Protein AF-A0A2N2M708-F1 (afdb_monomer_lite)

Sequence (112 aa):
MTNDISLENQRTLGLALSGGGARGFAHIGFLKVLAEENIHVSCLAGCSMGGLVSSLFAIGYSAKEIEQIAIKHTTVREMINLVDRTPRRRGLIVGQRLRNLLAQLIGKDTTF

Foldseek 3Di:
DDDDPPPPVPDAAEDEQEDDQLVSLVVLVVQVVCVVVVNDHPYYHYDHSRNVQRLLVVVPDRSVNVVVVCVVQVDVVNSVVQQVCDDDPPDRGPNVVVVVVCCVRVHVPDDD

Secondary structure (DSSP, 8-state):
-----------PPEEEE---GGGGGHHHHHHHHHHHTTPPP-EEEE-THHHHHHHHHHTT--HHHHHHHHHHT--HHHHHHHS----BTTBS---HHHHHHHHHHH-TT---

Structure (mmCIF, N/CA/C/O backbone):
data_AF-A0A2N2M708-F1
#
_entry.id   AF-A0A2N2M708-F1
#
loop_
_atom_site.group_PDB
_atom_site.id
_atom_site.type_symbol
_atom_site.label_atom_id
_atom_site.label_alt_id
_atom_site.label_comp_id
_atom_site.label_asym_id
_atom_site.label_entity_id
_atom_site.label_seq_id
_atom_site.pdbx_PDB_ins_code
_atom_site.Cartn_x
_atom_site.Cartn_y
_atom_site.Cartn_z
_atom_site.occupancy
_atom_site.B_iso_or_equiv
_atom_site.auth_seq_id
_atom_site.auth_comp_id
_atom_site.auth_asym_id
_atom_site.auth_atom_id
_atom_site.pdbx_PDB_model_num
ATOM 1 N N . MET A 1 1 ? -37.570 -7.314 30.084 1.00 51.62 1 MET A N 1
ATOM 2 C CA . MET A 1 1 ? -36.111 -7.324 29.860 1.00 51.62 1 MET A CA 1
ATOM 3 C C . MET A 1 1 ? -35.823 -8.201 28.656 1.00 51.62 1 MET A C 1
ATOM 5 O O . MET A 1 1 ? -35.746 -9.407 28.818 1.00 51.62 1 MET A O 1
ATOM 9 N N . THR A 1 2 ? -35.705 -7.616 27.469 1.00 40.31 2 THR A N 1
ATOM 10 C CA . THR A 1 2 ? -35.026 -8.235 26.321 1.00 40.31 2 THR A CA 1
ATOM 11 C C . THR A 1 2 ? -34.496 -7.090 25.476 1.00 40.31 2 THR A C 1
ATOM 13 O O . THR A 1 2 ? -35.266 -6.225 25.073 1.00 40.31 2 THR A O 1
ATOM 16 N N . ASN A 1 3 ? -33.172 -7.067 25.357 1.00 46.25 3 ASN A N 1
ATOM 17 C CA . ASN A 1 3 ? -32.331 -5.986 24.862 1.00 46.25 3 ASN A CA 1
ATOM 18 C C . ASN A 1 3 ? -32.836 -5.337 23.571 1.00 46.25 3 ASN A C 1
ATOM 20 O O . ASN A 1 3 ? -32.985 -6.011 22.551 1.00 46.25 3 ASN A O 1
ATOM 24 N N . ASP A 1 4 ? -32.958 -4.010 23.615 1.00 50.03 4 ASP A N 1
ATOM 25 C CA . ASP A 1 4 ? -32.751 -3.154 22.455 1.00 50.03 4 ASP A CA 1
ATOM 26 C C . ASP A 1 4 ? -31.359 -3.459 21.897 1.00 50.03 4 ASP A C 1
ATOM 28 O O . ASP A 1 4 ? -30.336 -3.096 22.479 1.00 50.03 4 ASP A O 1
ATOM 32 N N . ILE A 1 5 ? -31.307 -4.175 20.775 1.00 58.59 5 ILE A N 1
ATOM 33 C CA . ILE A 1 5 ? -30.099 -4.234 19.960 1.00 58.59 5 ILE A CA 1
ATOM 34 C C . ILE A 1 5 ? -30.009 -2.858 19.310 1.00 58.59 5 ILE A C 1
ATOM 36 O O . ILE A 1 5 ? -30.565 -2.618 18.238 1.00 58.59 5 ILE A O 1
ATOM 40 N N . SER A 1 6 ? -29.350 -1.925 19.994 1.00 50.72 6 SER A N 1
ATOM 41 C CA . SER A 1 6 ? -28.873 -0.705 19.366 1.00 50.72 6 SER A CA 1
ATOM 42 C C . SER A 1 6 ? -27.961 -1.137 18.224 1.00 50.72 6 SER A C 1
ATOM 44 O O . SER A 1 6 ? -26.835 -1.583 18.449 1.00 50.72 6 SER A O 1
ATOM 46 N N . LEU A 1 7 ? -28.464 -1.041 16.994 1.00 58.62 7 LEU A N 1
ATOM 47 C CA . LEU A 1 7 ? -27.635 -0.987 15.801 1.00 58.62 7 LEU A CA 1
ATOM 48 C C . LEU A 1 7 ? -26.807 0.294 15.924 1.00 58.62 7 LEU A C 1
ATOM 50 O O . LEU A 1 7 ? -27.168 1.339 15.384 1.00 58.62 7 LEU A O 1
ATOM 54 N N . GLU A 1 8 ? -25.731 0.240 16.711 1.00 56.41 8 GLU A N 1
ATOM 55 C CA . GLU A 1 8 ? -24.673 1.229 16.623 1.00 56.41 8 GLU A CA 1
ATOM 56 C C . GLU A 1 8 ? -24.282 1.269 15.155 1.00 56.41 8 GLU A C 1
ATOM 58 O O . GLU A 1 8 ? -23.844 0.273 14.577 1.00 56.41 8 GLU A O 1
ATOM 63 N N . ASN A 1 9 ? -24.535 2.415 14.536 1.00 58.91 9 ASN A N 1
ATOM 64 C CA . ASN A 1 9 ? -24.120 2.724 13.186 1.00 58.91 9 ASN A CA 1
ATOM 65 C C . ASN A 1 9 ? -22.585 2.696 13.162 1.00 58.91 9 ASN A C 1
ATOM 67 O O . ASN A 1 9 ? -21.931 3.720 13.372 1.00 58.91 9 ASN A O 1
ATOM 71 N N . GLN A 1 10 ? -22.021 1.494 13.016 1.00 66.38 10 GLN A N 1
ATOM 72 C CA . GLN A 1 10 ? -20.596 1.230 12.883 1.00 66.38 10 GLN A CA 1
ATOM 73 C C . GLN A 1 10 ? -20.127 2.028 11.671 1.00 66.38 10 GLN A C 1
ATOM 75 O O . GLN A 1 10 ? -20.408 1.672 10.527 1.00 66.38 10 GLN A O 1
ATOM 80 N N . ARG A 1 11 ? -19.488 3.173 11.926 1.00 77.12 11 ARG A N 1
ATOM 81 C CA . ARG A 1 11 ? -19.025 4.067 10.867 1.00 77.12 11 ARG A CA 1
ATOM 82 C C . ARG A 1 11 ? -18.016 3.312 10.012 1.00 77.12 11 ARG A C 1
ATOM 84 O O . ARG A 1 11 ? -16.909 3.032 10.457 1.00 77.12 11 ARG A O 1
ATOM 91 N N . THR A 1 12 ? -18.396 3.005 8.779 1.00 86.94 12 THR A N 1
ATOM 92 C CA . THR A 1 12 ? -17.514 2.350 7.814 1.00 86.94 12 THR A CA 1
ATOM 93 C C . THR A 1 12 ? -16.577 3.376 7.188 1.00 86.94 12 THR A C 1
ATOM 95 O O . THR A 1 12 ? -17.040 4.368 6.618 1.00 86.94 12 THR A O 1
ATOM 98 N N . LEU A 1 13 ? -15.267 3.132 7.253 1.00 91.75 13 LEU A N 1
ATOM 99 C CA . LEU A 1 13 ? -14.257 3.966 6.601 1.00 91.75 13 LEU A CA 1
ATOM 100 C C . LEU A 1 13 ? -13.879 3.371 5.240 1.00 91.75 13 LEU A C 1
ATOM 102 O O . LEU A 1 13 ? -13.383 2.248 5.161 1.00 91.75 13 LEU A O 1
ATOM 106 N N . GLY A 1 14 ? -14.083 4.142 4.173 1.00 94.62 14 GLY A N 1
ATOM 107 C CA . GLY A 1 14 ? -13.565 3.837 2.840 1.00 94.62 14 GLY A CA 1
ATOM 108 C C . GLY A 1 14 ? -12.344 4.693 2.504 1.00 94.62 14 GLY A C 1
ATOM 109 O O . GLY A 1 14 ? -12.321 5.880 2.827 1.00 94.62 14 GLY A O 1
ATOM 110 N N . LEU A 1 15 ? -11.350 4.114 1.826 1.00 96.06 15 LEU A N 1
ATOM 111 C CA . LEU A 1 15 ? -10.162 4.823 1.341 1.00 96.06 15 LEU A CA 1
ATOM 112 C C . LEU A 1 15 ? -10.047 4.762 -0.183 1.00 96.06 15 LEU A C 1
ATOM 114 O O . LEU A 1 15 ? -10.153 3.695 -0.783 1.00 96.06 15 LEU A O 1
ATOM 118 N N . ALA A 1 16 ? -9.745 5.904 -0.801 1.00 96.94 16 ALA A N 1
ATOM 119 C CA . ALA A 1 16 ? -9.427 6.012 -2.221 1.00 96.94 16 ALA A CA 1
ATOM 120 C C . ALA A 1 16 ? -7.968 6.463 -2.404 1.00 96.94 16 ALA A C 1
ATOM 122 O O . ALA A 1 16 ? -7.617 7.605 -2.109 1.00 96.94 16 ALA A O 1
ATOM 123 N N . LEU A 1 17 ? -7.112 5.565 -2.894 1.00 96.19 17 LEU A N 1
ATOM 124 C CA . LEU A 1 17 ? -5.676 5.782 -3.061 1.0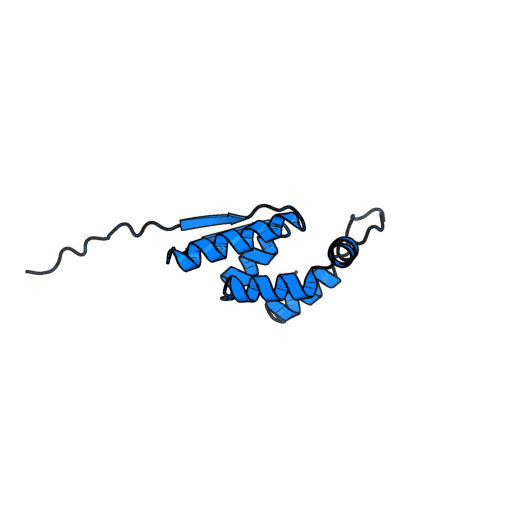0 96.19 17 LEU A CA 1
ATOM 125 C C . LEU A 1 17 ? -5.350 6.172 -4.509 1.00 96.19 17 LEU A C 1
ATOM 127 O O . LEU A 1 17 ? -5.448 5.373 -5.446 1.00 96.19 17 LEU A O 1
ATOM 131 N N . SER A 1 18 ? -4.934 7.419 -4.714 1.00 94.38 18 SER A N 1
ATOM 132 C CA . SER A 1 18 ? -4.597 7.931 -6.045 1.00 94.38 18 SER A CA 1
ATOM 133 C C . SER A 1 18 ? -3.368 7.247 -6.663 1.00 94.38 18 SER A C 1
ATOM 135 O O . SER A 1 18 ? -2.524 6.669 -5.974 1.00 94.38 18 SER A O 1
ATOM 137 N N . GLY A 1 19 ? -3.202 7.415 -7.978 1.00 88.06 19 GLY A N 1
ATOM 138 C CA . GLY A 1 19 ? -1.917 7.184 -8.642 1.00 88.06 19 GLY A CA 1
ATOM 139 C C . GLY A 1 19 ? -0.848 8.205 -8.232 1.00 88.06 19 GLY A C 1
ATOM 140 O O . GLY A 1 19 ? -1.101 9.114 -7.442 1.00 88.06 19 GLY A O 1
ATOM 141 N N . GLY A 1 20 ? 0.360 8.066 -8.787 1.00 84.62 20 GLY A N 1
ATOM 142 C CA . GLY A 1 20 ? 1.466 8.995 -8.503 1.00 84.62 20 GLY A CA 1
ATOM 143 C C . GLY A 1 20 ? 2.881 8.430 -8.660 1.00 84.62 20 GLY A C 1
ATOM 144 O O . GLY A 1 20 ? 3.841 9.076 -8.239 1.00 84.62 20 GLY A O 1
ATOM 145 N N . GLY A 1 21 ? 3.040 7.229 -9.231 1.00 83.62 21 GLY A N 1
ATOM 146 C CA . GLY A 1 21 ? 4.347 6.577 -9.351 1.00 83.62 21 GLY A CA 1
ATOM 147 C C . GLY A 1 21 ? 5.015 6.425 -7.982 1.00 83.62 21 GLY A C 1
ATOM 148 O O . GLY A 1 21 ? 4.357 6.026 -7.027 1.00 83.62 21 GLY A O 1
ATOM 149 N N . ALA A 1 22 ? 6.295 6.795 -7.875 1.00 82.31 22 ALA A N 1
ATOM 150 C CA . ALA A 1 22 ? 7.046 6.723 -6.619 1.00 82.31 22 ALA A CA 1
ATOM 151 C C . ALA A 1 22 ? 6.433 7.573 -5.487 1.00 82.31 22 ALA A C 1
ATOM 153 O O . ALA A 1 22 ? 6.539 7.210 -4.321 1.00 82.31 22 ALA A O 1
ATOM 154 N N . ARG A 1 23 ? 5.727 8.672 -5.802 1.00 85.06 23 ARG A N 1
ATOM 155 C CA . ARG A 1 23 ? 5.032 9.476 -4.776 1.00 85.06 23 ARG A CA 1
ATOM 156 C C . ARG A 1 23 ? 3.875 8.714 -4.127 1.00 85.06 23 ARG A C 1
ATOM 158 O O . ARG A 1 23 ? 3.513 9.014 -2.997 1.00 85.06 23 ARG A O 1
ATOM 165 N N . GLY A 1 24 ? 3.331 7.707 -4.813 1.00 88.50 24 GLY A N 1
ATOM 166 C CA . GLY A 1 24 ? 2.276 6.848 -4.278 1.00 88.50 24 GLY A CA 1
ATOM 167 C C . GLY A 1 24 ? 2.722 5.983 -3.095 1.00 88.50 24 GLY A C 1
ATOM 168 O O . GLY A 1 24 ? 1.864 5.475 -2.383 1.00 88.50 24 GLY A O 1
ATOM 169 N N . PHE A 1 25 ? 4.028 5.861 -2.817 1.00 89.56 25 PHE A N 1
ATOM 170 C CA . PHE A 1 25 ? 4.505 5.211 -1.591 1.00 89.56 25 PHE A CA 1
ATOM 171 C C . PHE A 1 25 ? 4.093 5.958 -0.313 1.00 89.56 25 PHE A C 1
ATOM 173 O O . PHE A 1 25 ? 4.042 5.345 0.749 1.00 89.56 25 PHE A O 1
ATOM 180 N N . ALA A 1 26 ? 3.707 7.239 -0.404 1.00 93.75 26 ALA A N 1
ATOM 181 C CA . ALA A 1 26 ? 3.133 7.978 0.723 1.00 93.75 26 ALA A CA 1
ATOM 182 C C . ALA A 1 26 ? 1.876 7.300 1.304 1.00 93.75 26 ALA A C 1
ATOM 184 O O . ALA A 1 26 ? 1.641 7.379 2.510 1.00 93.75 26 ALA A O 1
ATOM 185 N N . HIS A 1 27 ? 1.116 6.569 0.477 1.00 96.06 27 HIS A N 1
ATOM 186 C CA . HIS A 1 27 ? -0.047 5.798 0.930 1.00 96.06 27 HIS A CA 1
ATOM 187 C C . HIS A 1 27 ? 0.321 4.737 1.975 1.00 96.06 27 HIS A C 1
ATOM 189 O O . HIS A 1 27 ? -0.471 4.469 2.869 1.00 96.06 27 HIS A O 1
ATOM 195 N N . ILE A 1 28 ? 1.533 4.172 1.914 1.00 96.19 28 ILE A N 1
ATOM 196 C CA . ILE A 1 28 ? 2.021 3.195 2.900 1.00 96.19 28 ILE A CA 1
ATOM 197 C C . ILE A 1 28 ? 2.173 3.861 4.271 1.00 96.19 28 ILE A C 1
ATOM 199 O O . ILE A 1 28 ? 1.744 3.305 5.278 1.00 96.19 28 ILE A O 1
ATOM 203 N N . GLY A 1 29 ? 2.729 5.076 4.309 1.00 96.31 29 GLY A N 1
ATOM 204 C CA . GLY A 1 29 ? 2.846 5.860 5.540 1.00 96.31 29 GLY A CA 1
ATOM 205 C C . GLY A 1 29 ? 1.483 6.165 6.159 1.00 96.31 29 GLY A C 1
ATOM 206 O O . GLY A 1 29 ? 1.303 5.994 7.359 1.00 96.31 29 GLY A O 1
ATOM 207 N N . PHE A 1 30 ? 0.499 6.527 5.335 1.00 96.75 30 PHE A N 1
ATOM 208 C CA . PHE A 1 30 ? -0.869 6.742 5.805 1.00 96.75 30 PHE A CA 1
ATOM 209 C C . PHE A 1 30 ? -1.488 5.469 6.406 1.00 96.75 30 PHE A C 1
ATOM 211 O O . PHE A 1 30 ? -2.052 5.520 7.495 1.00 96.75 30 PHE A O 1
ATOM 218 N N . LEU A 1 31 ? -1.320 4.311 5.756 1.00 96.88 31 LEU A N 1
ATOM 219 C CA . LEU A 1 31 ? -1.788 3.027 6.295 1.00 96.88 31 LEU A CA 1
ATOM 220 C C . LEU A 1 31 ? -1.105 2.654 7.621 1.00 96.88 31 LEU A C 1
ATOM 222 O O . LEU A 1 31 ? -1.751 2.060 8.481 1.00 96.88 31 LEU A O 1
ATOM 226 N N . LYS A 1 32 ? 0.174 3.011 7.811 1.00 97.00 32 LYS A N 1
ATOM 227 C CA . LYS A 1 32 ? 0.881 2.813 9.090 1.00 97.00 32 LYS A CA 1
ATOM 228 C C . LYS A 1 32 ? 0.231 3.625 10.210 1.00 97.00 32 LYS A C 1
ATOM 230 O O . LYS A 1 32 ? -0.067 3.052 11.249 1.00 97.00 32 LYS A O 1
ATOM 235 N N . VAL A 1 33 ? -0.070 4.900 9.961 1.00 97.31 33 VAL A N 1
ATOM 236 C CA . VAL A 1 33 ? -0.757 5.761 10.939 1.00 97.31 33 VAL A CA 1
ATOM 237 C C . VAL A 1 33 ? -2.138 5.206 11.289 1.00 97.31 33 VAL A C 1
ATOM 239 O O . VAL A 1 33 ? -2.485 5.118 12.459 1.00 97.31 33 VAL A O 1
ATOM 242 N N . LEU A 1 34 ? -2.921 4.763 10.300 1.00 95.31 34 LEU A N 1
ATOM 243 C CA . LEU A 1 34 ? -4.222 4.145 10.584 1.00 95.31 34 LEU A CA 1
ATOM 244 C C . LEU A 1 34 ? -4.095 2.888 11.455 1.00 95.31 34 LEU A C 1
ATOM 246 O O . LEU A 1 34 ? -4.914 2.684 12.346 1.00 95.31 34 LEU A O 1
ATOM 250 N N . ALA A 1 35 ? -3.070 2.064 11.216 1.00 93.62 35 ALA A N 1
ATOM 251 C CA . ALA A 1 35 ? -2.807 0.882 12.029 1.00 93.62 35 ALA A CA 1
ATOM 252 C C . ALA A 1 35 ? -2.384 1.243 13.465 1.00 93.62 35 ALA A C 1
ATOM 254 O O . ALA A 1 35 ? -2.850 0.605 14.405 1.00 93.62 35 ALA A O 1
ATOM 255 N N . GLU A 1 36 ? -1.545 2.269 13.639 1.00 96.44 36 GLU A N 1
ATOM 256 C CA . GLU A 1 36 ? -1.122 2.785 14.951 1.00 96.44 36 GLU A CA 1
ATOM 257 C C . GLU A 1 36 ? -2.311 3.319 15.766 1.00 96.44 36 GLU A C 1
ATOM 259 O O . GLU A 1 36 ? -2.423 3.042 16.960 1.00 96.44 36 GLU A O 1
ATOM 264 N N . GLU A 1 37 ? -3.252 3.993 15.103 1.00 96.56 37 GLU A N 1
ATOM 265 C CA . GLU A 1 37 ? -4.468 4.542 15.716 1.00 96.56 37 GLU A CA 1
ATOM 266 C C . GLU A 1 37 ? -5.614 3.516 15.844 1.00 96.56 37 GLU A C 1
ATOM 268 O O . GLU A 1 37 ? -6.720 3.862 16.258 1.00 96.56 37 GLU A O 1
ATOM 273 N N . ASN A 1 38 ? -5.382 2.241 15.502 1.00 93.06 38 ASN A N 1
ATOM 274 C CA . ASN A 1 38 ? -6.394 1.173 15.494 1.00 93.06 38 ASN A CA 1
ATOM 275 C C . ASN A 1 38 ? -7.641 1.504 14.643 1.00 93.06 38 ASN A C 1
ATOM 277 O O . ASN A 1 38 ? -8.758 1.073 14.944 1.00 93.06 38 ASN A O 1
ATOM 281 N N . ILE A 1 39 ? -7.461 2.259 13.556 1.00 92.69 39 ILE A N 1
ATOM 282 C CA . ILE A 1 39 ? -8.535 2.640 12.636 1.00 92.69 39 ILE A CA 1
ATOM 283 C C . ILE A 1 39 ? -8.689 1.564 11.558 1.00 92.69 39 ILE A C 1
ATOM 285 O O . ILE A 1 39 ? -7.806 1.346 10.726 1.00 92.69 39 ILE A O 1
ATOM 289 N N . HIS A 1 40 ? -9.851 0.912 11.541 1.00 90.81 40 HIS A N 1
ATOM 290 C CA . HIS A 1 40 ? -10.170 -0.124 10.564 1.00 90.81 40 HIS A CA 1
ATOM 291 C C . HIS A 1 40 ? -10.714 0.459 9.251 1.00 90.81 40 HIS A C 1
ATOM 293 O O . HIS A 1 40 ? -11.611 1.302 9.251 1.00 90.81 40 HIS A O 1
ATOM 299 N N . VAL A 1 41 ? -10.200 -0.032 8.120 1.00 92.88 41 VAL A N 1
ATOM 300 C CA . VAL A 1 41 ? -10.643 0.345 6.771 1.00 92.88 41 VAL A CA 1
ATOM 301 C C . VAL A 1 41 ? -11.544 -0.750 6.214 1.00 92.88 41 VAL A C 1
ATOM 303 O O . VAL A 1 41 ? -11.102 -1.877 6.015 1.00 92.88 41 VAL A O 1
ATOM 306 N N . SER A 1 42 ? -12.793 -0.404 5.919 1.00 93.06 42 SER A N 1
ATOM 307 C CA . SER A 1 42 ? -13.811 -1.343 5.433 1.00 93.06 42 SER A CA 1
ATOM 308 C C . SER A 1 42 ? -13.841 -1.470 3.908 1.00 93.06 42 SER A C 1
ATOM 310 O O . SER A 1 42 ? -14.357 -2.452 3.384 1.00 93.06 42 SER A O 1
ATOM 312 N N . CYS A 1 43 ? -13.344 -0.468 3.177 1.00 93.94 43 CYS A N 1
ATOM 313 C CA . CYS A 1 43 ? -13.375 -0.449 1.714 1.00 93.94 43 CYS A CA 1
ATOM 314 C C . CYS A 1 43 ? -12.159 0.282 1.138 1.00 93.94 43 CYS A C 1
ATOM 316 O O . CYS A 1 43 ? -11.700 1.281 1.693 1.00 93.94 43 CYS A O 1
ATOM 318 N N . LEU A 1 44 ? -11.653 -0.209 0.007 1.00 96.00 44 LEU A N 1
ATOM 319 C CA . LEU A 1 44 ? -10.466 0.304 -0.666 1.00 96.00 44 LEU A CA 1
ATOM 320 C C . LEU A 1 44 ? -10.743 0.480 -2.162 1.00 96.00 44 LEU A C 1
ATOM 322 O O . LEU A 1 44 ? -11.268 -0.416 -2.819 1.00 96.00 44 LEU A O 1
ATOM 326 N N . ALA A 1 45 ? -10.319 1.611 -2.710 1.00 96.19 45 ALA A N 1
ATOM 327 C CA . ALA A 1 45 ? -10.206 1.850 -4.142 1.00 96.19 45 ALA A CA 1
ATOM 328 C C . ALA A 1 45 ? -8.804 2.388 -4.444 1.00 96.19 45 ALA A C 1
ATOM 330 O O . ALA A 1 45 ? -8.252 3.149 -3.650 1.00 96.19 45 ALA A O 1
ATOM 331 N N . GLY A 1 46 ? -8.219 2.031 -5.588 1.00 94.00 46 GLY A N 1
ATOM 332 C CA . GLY A 1 46 ? -6.853 2.442 -5.907 1.00 94.00 46 GLY A CA 1
ATOM 333 C C . GLY A 1 46 ? -6.555 2.534 -7.401 1.00 94.00 46 GLY A C 1
ATOM 334 O O . GLY A 1 46 ? -7.076 1.758 -8.198 1.00 94.00 46 GLY A O 1
ATOM 335 N N . CYS A 1 47 ? -5.685 3.474 -7.789 1.00 92.25 47 CYS A N 1
ATOM 336 C CA . CYS A 1 47 ? -5.206 3.638 -9.168 1.00 92.25 47 CYS A CA 1
ATOM 337 C C . CYS A 1 47 ? -3.670 3.591 -9.242 1.00 92.25 47 CYS A C 1
ATOM 339 O O . CYS A 1 47 ? -2.986 4.217 -8.432 1.00 92.25 47 CYS A O 1
ATOM 341 N N . SER A 1 48 ? -3.102 2.884 -10.230 1.00 88.44 48 SER A N 1
ATOM 342 C CA . SER A 1 48 ? -1.646 2.752 -10.429 1.00 88.44 48 SER A CA 1
ATOM 343 C C . SER A 1 48 ? -0.934 2.307 -9.135 1.00 88.44 48 SER A C 1
ATOM 345 O O . SER A 1 48 ? -1.259 1.245 -8.610 1.00 88.44 48 SER A O 1
ATOM 347 N N . MET A 1 49 ? -0.005 3.102 -8.589 1.00 89.50 49 MET A N 1
ATOM 348 C CA . MET A 1 49 ? 0.657 2.801 -7.313 1.00 89.50 49 MET A CA 1
ATOM 349 C C . MET A 1 49 ? -0.337 2.663 -6.150 1.00 89.50 49 MET A C 1
ATOM 351 O O . MET A 1 49 ? -0.200 1.751 -5.343 1.00 89.50 49 MET A O 1
ATOM 355 N N . GLY A 1 50 ? -1.368 3.513 -6.088 1.00 92.62 50 GLY A N 1
ATOM 356 C CA . GLY A 1 50 ? -2.435 3.376 -5.096 1.00 92.62 50 GLY A CA 1
ATOM 357 C C . GLY A 1 50 ? -3.210 2.070 -5.253 1.00 92.62 50 GLY A C 1
ATOM 358 O O . GLY A 1 50 ? -3.575 1.463 -4.255 1.00 92.62 50 GLY A O 1
ATOM 359 N N . GLY A 1 51 ? -3.373 1.590 -6.490 1.00 92.12 51 GLY A N 1
ATOM 360 C CA . GLY A 1 51 ? -3.936 0.271 -6.791 1.00 92.12 51 GLY A CA 1
ATOM 361 C C . GLY A 1 51 ? -3.099 -0.844 -6.174 1.00 92.12 51 GLY A C 1
ATOM 362 O O . GLY A 1 51 ? -3.612 -1.611 -5.369 1.00 92.12 51 GLY A O 1
ATOM 363 N N . LEU A 1 52 ? -1.794 -0.859 -6.460 1.00 89.19 52 LEU A N 1
ATOM 364 C CA . LEU A 1 52 ? -0.864 -1.845 -5.903 1.00 89.19 52 LEU A CA 1
ATOM 365 C C . LEU A 1 52 ? -0.883 -1.857 -4.367 1.00 89.19 52 LEU A C 1
ATOM 367 O O . LEU A 1 52 ? -1.048 -2.917 -3.771 1.00 89.19 52 LEU A O 1
ATOM 371 N N . VAL A 1 53 ? -0.780 -0.686 -3.729 1.00 93.88 53 VAL A N 1
ATOM 372 C CA . VAL A 1 53 ? -0.826 -0.572 -2.261 1.00 93.88 53 VAL A CA 1
ATOM 373 C C . VAL A 1 53 ? -2.174 -1.054 -1.713 1.00 93.88 53 VAL A C 1
ATOM 375 O O . VAL A 1 53 ? -2.193 -1.858 -0.784 1.00 93.88 53 VAL A O 1
ATOM 378 N N . SER A 1 54 ? -3.293 -0.622 -2.310 1.00 94.62 54 SER A N 1
ATOM 379 C CA . SER A 1 54 ? -4.635 -1.029 -1.872 1.00 94.62 54 SER A CA 1
ATOM 380 C C . SER A 1 54 ? -4.873 -2.531 -2.013 1.00 94.62 54 SER A C 1
ATOM 382 O O . SER A 1 54 ? -5.439 -3.131 -1.108 1.00 94.62 54 SER A O 1
ATOM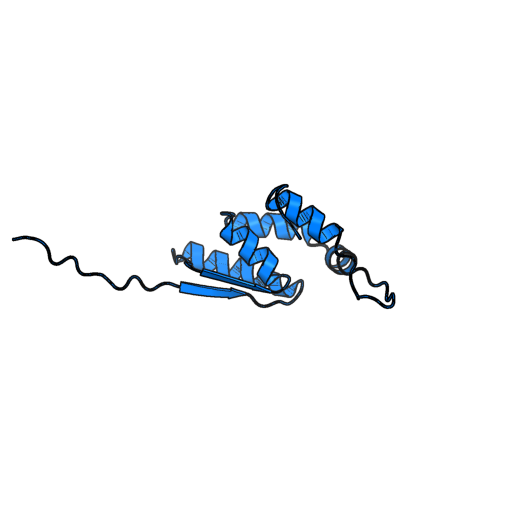 384 N N . SER A 1 55 ? -4.412 -3.156 -3.101 1.00 92.38 55 SER A N 1
ATOM 385 C CA . SER A 1 55 ? -4.589 -4.591 -3.332 1.00 92.38 55 SER A CA 1
ATOM 386 C C . SER A 1 55 ? -3.792 -5.421 -2.334 1.00 92.38 55 SER A C 1
ATOM 388 O O . SER A 1 55 ? -4.339 -6.367 -1.781 1.00 92.38 55 SER A O 1
ATOM 390 N N . LEU A 1 56 ? -2.534 -5.054 -2.061 1.00 92.62 56 LEU A N 1
ATOM 391 C CA . LEU A 1 56 ? -1.721 -5.756 -1.062 1.00 92.62 56 LEU A CA 1
ATOM 392 C C . LEU A 1 56 ? -2.323 -5.628 0.340 1.00 92.62 56 LEU A C 1
ATOM 394 O O . LEU A 1 56 ? -2.420 -6.615 1.063 1.00 92.62 56 LEU A O 1
ATOM 398 N N . PHE A 1 57 ? -2.787 -4.434 0.704 1.00 94.81 57 PHE A N 1
ATOM 399 C CA . PHE A 1 57 ? -3.441 -4.224 1.994 1.00 94.81 57 PHE A CA 1
ATOM 400 C C . PHE A 1 57 ? -4.758 -5.012 2.103 1.00 94.81 57 PHE A C 1
ATOM 402 O O . PHE A 1 57 ? -5.010 -5.659 3.115 1.00 94.81 57 PHE A O 1
ATOM 409 N N . ALA A 1 58 ? -5.564 -5.038 1.035 1.00 93.25 58 ALA A N 1
ATOM 410 C CA . ALA A 1 58 ? -6.837 -5.762 0.992 1.00 93.25 58 ALA A CA 1
ATOM 411 C C . ALA A 1 58 ? -6.687 -7.284 1.154 1.00 93.25 58 ALA A C 1
ATOM 413 O O . ALA A 1 58 ? -7.557 -7.916 1.746 1.00 93.25 58 ALA A O 1
ATOM 414 N N . ILE A 1 59 ? -5.597 -7.877 0.651 1.00 92.25 59 ILE A N 1
ATOM 415 C CA . ILE A 1 59 ? -5.332 -9.323 0.785 1.00 92.25 59 ILE A CA 1
ATOM 416 C C . ILE A 1 59 ? -4.642 -9.692 2.110 1.00 92.25 59 ILE A C 1
ATOM 418 O O . ILE A 1 59 ? -4.257 -10.844 2.295 1.00 92.25 59 ILE A O 1
ATOM 422 N N . GLY A 1 60 ? -4.500 -8.737 3.035 1.00 92.12 60 GLY A N 1
ATOM 423 C CA . GLY A 1 60 ? -4.065 -8.990 4.409 1.00 92.12 60 GLY A CA 1
ATOM 424 C C . GLY A 1 60 ? -2.606 -8.662 4.720 1.00 92.12 60 GLY A C 1
ATOM 425 O O . GLY A 1 60 ? -2.176 -8.922 5.842 1.00 92.12 60 GLY A O 1
ATOM 426 N N . TYR A 1 61 ? -1.843 -8.071 3.791 1.00 94.56 61 TYR A N 1
ATOM 427 C CA . TYR A 1 61 ? -0.510 -7.569 4.135 1.00 94.56 61 TYR A CA 1
ATOM 428 C C . TYR A 1 61 ? -0.618 -6.362 5.068 1.00 94.56 61 TYR A C 1
ATOM 430 O O . TYR A 1 61 ? -1.337 -5.396 4.796 1.00 94.56 61 TYR A O 1
ATOM 438 N N . SER A 1 62 ? 0.169 -6.372 6.139 1.00 95.69 62 SER A N 1
ATOM 439 C CA . SER A 1 62 ? 0.333 -5.219 7.017 1.00 95.69 62 SER A CA 1
ATOM 440 C C . SER A 1 62 ? 1.045 -4.075 6.290 1.00 95.69 62 SER A C 1
ATOM 442 O O . SER A 1 62 ? 1.873 -4.281 5.397 1.00 95.69 62 SER A O 1
ATOM 444 N N . ALA A 1 63 ? 0.797 -2.837 6.724 1.00 95.06 63 ALA A N 1
ATOM 445 C CA . ALA A 1 63 ? 1.463 -1.667 6.151 1.00 95.06 63 ALA A CA 1
ATOM 446 C C . ALA A 1 63 ? 3.003 -1.768 6.223 1.00 95.06 63 ALA A C 1
ATOM 448 O O . ALA A 1 63 ? 3.703 -1.294 5.328 1.00 95.06 63 ALA A O 1
ATOM 449 N N . LYS A 1 64 ? 3.534 -2.456 7.245 1.00 95.19 64 LYS A N 1
ATOM 450 C CA . LYS A 1 64 ? 4.967 -2.736 7.397 1.00 95.19 64 LYS A CA 1
ATOM 451 C C . LYS A 1 64 ? 5.483 -3.729 6.355 1.00 95.19 64 LYS A C 1
ATOM 453 O O . LYS A 1 64 ? 6.564 -3.527 5.812 1.00 95.19 64 LYS A O 1
ATOM 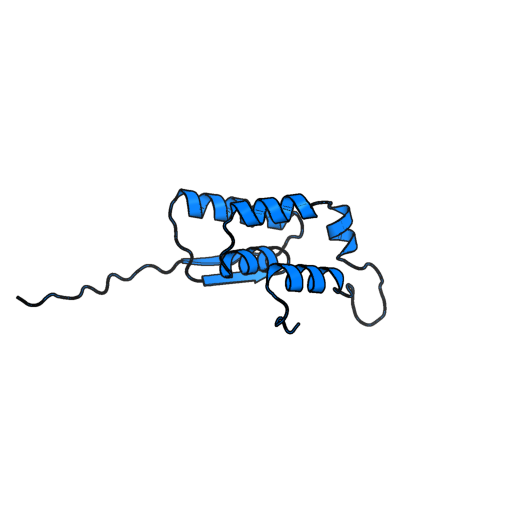458 N N . GLU A 1 65 ? 4.741 -4.789 6.050 1.00 94.88 65 GLU A N 1
ATOM 459 C CA . GLU A 1 65 ? 5.142 -5.736 5.002 1.00 94.88 65 GLU A CA 1
ATOM 460 C C . GLU A 1 65 ? 5.103 -5.085 3.619 1.00 94.88 65 GLU A C 1
ATOM 462 O O . GLU A 1 65 ? 6.030 -5.268 2.830 1.00 94.88 65 GLU A O 1
ATOM 467 N N . ILE A 1 66 ? 4.087 -4.257 3.353 1.00 93.81 66 ILE A N 1
ATOM 468 C CA . ILE A 1 66 ? 3.992 -3.478 2.111 1.00 93.81 66 ILE A CA 1
ATOM 469 C C . ILE A 1 66 ? 5.186 -2.523 1.984 1.00 93.81 66 ILE A C 1
ATOM 471 O O . ILE A 1 66 ? 5.764 -2.409 0.905 1.00 93.81 66 ILE A O 1
ATOM 475 N N . GLU A 1 67 ? 5.607 -1.883 3.080 1.00 93.19 67 GLU A N 1
ATOM 476 C CA . GLU A 1 67 ? 6.823 -1.060 3.123 1.00 93.19 67 GLU A CA 1
ATOM 477 C C . GLU A 1 67 ? 8.077 -1.872 2.764 1.00 93.19 67 GLU A C 1
ATOM 479 O O . GLU A 1 67 ? 8.877 -1.429 1.940 1.00 93.19 67 GLU A O 1
ATOM 484 N N . GLN A 1 68 ? 8.238 -3.083 3.309 1.00 91.12 68 GLN A N 1
ATOM 485 C CA . GLN A 1 68 ? 9.383 -3.943 2.979 1.00 91.12 68 GLN A CA 1
ATOM 486 C C . GLN A 1 68 ? 9.376 -4.386 1.510 1.00 91.12 68 GLN A C 1
ATOM 488 O O . GLN A 1 68 ? 10.419 -4.356 0.852 1.00 91.12 68 GLN A O 1
ATOM 493 N N . ILE A 1 69 ? 8.207 -4.756 0.976 1.00 87.25 69 ILE A N 1
ATOM 494 C CA . ILE A 1 69 ? 8.036 -5.091 -0.446 1.00 87.25 69 ILE A CA 1
ATOM 495 C C . ILE A 1 69 ? 8.399 -3.883 -1.309 1.00 87.25 69 ILE A C 1
ATOM 497 O O . ILE A 1 69 ? 9.156 -4.023 -2.270 1.00 87.25 69 ILE A O 1
ATOM 501 N N . ALA A 1 70 ? 7.907 -2.694 -0.948 1.00 85.56 70 ALA A N 1
ATOM 502 C CA . ALA A 1 70 ? 8.227 -1.464 -1.651 1.00 85.56 70 ALA A CA 1
ATOM 503 C C . ALA A 1 70 ? 9.743 -1.250 -1.670 1.00 85.56 70 ALA A C 1
ATOM 505 O O . ALA A 1 70 ? 10.314 -1.215 -2.758 1.00 85.56 70 ALA A O 1
ATOM 506 N N . ILE A 1 71 ? 10.412 -1.203 -0.510 1.00 84.12 71 ILE A N 1
ATOM 507 C CA . ILE A 1 71 ? 11.866 -0.970 -0.387 1.00 84.12 71 ILE A CA 1
ATOM 508 C C . ILE A 1 71 ? 12.670 -1.970 -1.229 1.00 84.12 71 ILE A C 1
ATOM 510 O O . ILE A 1 71 ? 13.583 -1.572 -1.954 1.00 84.12 71 ILE A O 1
ATOM 514 N N . LYS A 1 72 ? 12.290 -3.252 -1.205 1.00 78.00 72 LYS A N 1
ATOM 515 C CA . LYS A 1 72 ? 12.951 -4.319 -1.973 1.00 78.00 72 LYS A CA 1
ATOM 516 C C . LYS A 1 72 ? 12.843 -4.134 -3.495 1.00 78.00 72 LYS A C 1
ATOM 518 O O . LYS A 1 72 ? 13.697 -4.632 -4.222 1.00 78.00 72 LYS A O 1
ATOM 523 N N . HIS A 1 73 ? 11.831 -3.406 -3.968 1.00 66.44 73 HIS A N 1
ATOM 524 C CA . HIS A 1 73 ? 11.555 -3.135 -5.384 1.00 66.44 73 HIS A CA 1
ATOM 525 C C . HIS A 1 73 ? 11.657 -1.628 -5.751 1.00 66.44 73 HIS A C 1
ATOM 527 O O . HIS A 1 73 ? 11.136 -1.202 -6.783 1.00 66.44 73 HIS A O 1
ATOM 533 N N . THR A 1 74 ? 12.310 -0.796 -4.918 1.00 56.78 74 THR A N 1
ATOM 534 C CA . THR A 1 74 ? 12.262 0.690 -4.977 1.00 56.78 74 THR A CA 1
ATOM 535 C C . THR A 1 74 ? 13.226 1.355 -5.964 1.00 56.78 74 THR A C 1
ATOM 537 O O . THR A 1 74 ? 13.281 2.586 -6.021 1.00 56.78 74 THR A O 1
ATOM 540 N N . THR A 1 75 ? 13.982 0.650 -6.810 1.00 53.84 75 THR A N 1
ATOM 541 C CA . THR A 1 75 ? 14.833 1.411 -7.737 1.00 53.84 75 THR A CA 1
ATOM 542 C C . THR A 1 75 ? 13.939 2.228 -8.683 1.00 53.84 75 THR A C 1
ATOM 544 O O . THR A 1 75 ? 13.201 1.676 -9.492 1.00 53.84 75 THR A O 1
ATOM 547 N N . VAL A 1 76 ? 14.004 3.566 -8.630 1.00 49.12 76 VAL A N 1
ATOM 548 C CA . VAL A 1 76 ? 13.283 4.470 -9.557 1.00 49.12 76 VAL A CA 1
ATOM 549 C C . VAL A 1 76 ? 13.582 4.094 -11.019 1.00 49.12 76 VAL A C 1
ATOM 551 O O . VAL A 1 76 ? 12.733 4.228 -11.898 1.00 49.12 76 VAL A O 1
ATOM 554 N N . ARG A 1 77 ? 14.769 3.520 -11.260 1.00 45.56 77 ARG A N 1
ATOM 555 C CA . ARG A 1 77 ? 15.192 2.880 -12.512 1.00 45.56 77 ARG A CA 1
ATOM 556 C C . ARG A 1 77 ? 14.320 1.673 -12.909 1.00 45.56 77 ARG A C 1
ATOM 558 O O . ARG A 1 77 ? 14.007 1.535 -14.082 1.00 45.56 77 ARG A O 1
ATOM 565 N N . GLU A 1 78 ? 13.900 0.829 -11.967 1.00 54.91 78 GLU A N 1
ATOM 566 C CA . GLU A 1 78 ? 13.011 -0.325 -12.183 1.00 54.91 78 GLU A CA 1
ATOM 567 C C . GLU A 1 78 ? 11.551 0.085 -12.361 1.00 54.91 78 GLU A C 1
ATOM 569 O O . GLU A 1 78 ? 10.886 -0.441 -13.248 1.00 54.91 78 GLU A O 1
ATOM 574 N N . MET A 1 79 ? 11.073 1.089 -11.620 1.00 52.12 79 MET A N 1
ATOM 575 C CA . MET A 1 79 ? 9.758 1.688 -11.882 1.00 52.12 79 MET A CA 1
ATOM 576 C C . MET A 1 79 ? 9.679 2.327 -13.278 1.00 52.12 79 MET A C 1
ATOM 578 O O . MET A 1 79 ? 8.659 2.200 -13.952 1.00 52.12 79 MET A O 1
ATOM 582 N N . ILE A 1 80 ? 10.758 2.967 -13.748 1.00 52.00 80 ILE A N 1
ATOM 583 C CA . ILE A 1 80 ? 10.870 3.477 -15.126 1.00 52.00 80 ILE A CA 1
ATOM 584 C C . ILE A 1 80 ? 11.013 2.328 -16.140 1.00 52.00 80 ILE A C 1
ATOM 586 O O . ILE A 1 80 ? 10.497 2.450 -17.241 1.00 52.00 80 ILE A O 1
ATOM 590 N N . ASN A 1 81 ? 11.640 1.203 -15.780 1.00 49.22 81 ASN A N 1
ATOM 591 C CA . ASN A 1 81 ? 11.764 0.011 -16.634 1.00 49.22 81 ASN A CA 1
ATOM 592 C C . ASN A 1 81 ? 10.516 -0.904 -16.626 1.00 49.22 81 ASN A C 1
ATOM 594 O O . ASN A 1 81 ? 10.443 -1.840 -17.422 1.00 49.22 81 ASN A O 1
ATOM 598 N N . LEU A 1 82 ? 9.563 -0.685 -15.716 1.00 49.84 82 LEU A N 1
ATOM 599 C CA . LEU A 1 82 ? 8.208 -1.260 -15.728 1.00 49.84 82 LEU A CA 1
ATOM 600 C C . LEU A 1 82 ? 7.275 -0.493 -16.676 1.00 49.84 82 LEU A C 1
ATOM 602 O O . LEU A 1 82 ? 6.274 -1.034 -17.141 1.00 49.84 82 LEU A O 1
ATOM 606 N N . VAL A 1 83 ? 7.621 0.760 -16.969 1.00 51.31 83 VAL A N 1
ATOM 607 C CA . VAL A 1 83 ? 7.029 1.576 -18.025 1.00 51.31 83 VAL A CA 1
ATOM 608 C C . VAL A 1 83 ? 7.860 1.325 -19.282 1.00 51.31 83 VAL A C 1
ATOM 610 O O . VAL A 1 83 ? 8.831 2.032 -19.534 1.00 51.31 83 VAL A O 1
ATOM 613 N N . ASP A 1 84 ? 7.539 0.282 -20.051 1.00 51.81 84 ASP A N 1
ATOM 614 C CA . ASP A 1 84 ? 8.222 -0.001 -21.320 1.00 51.81 84 ASP A CA 1
ATOM 615 C C . ASP A 1 84 ? 8.097 1.205 -22.259 1.00 51.81 84 ASP A C 1
ATOM 617 O O . ASP A 1 84 ? 7.135 1.310 -23.011 1.00 51.81 84 ASP A O 1
ATOM 621 N N . ARG A 1 85 ? 9.066 2.126 -22.254 1.00 46.34 85 ARG A N 1
ATOM 622 C CA . ARG A 1 85 ? 9.110 3.269 -23.177 1.00 46.34 85 ARG A CA 1
ATOM 623 C C . ARG A 1 85 ? 9.461 2.792 -24.587 1.00 46.34 85 ARG A C 1
ATOM 625 O O . ARG A 1 85 ? 10.509 3.123 -25.126 1.00 46.34 85 ARG A O 1
ATOM 632 N N . THR A 1 86 ? 8.579 2.003 -25.189 1.00 45.31 86 THR A N 1
ATOM 633 C CA . THR A 1 86 ? 8.602 1.682 -26.612 1.00 45.31 86 THR A CA 1
ATOM 634 C C . THR A 1 86 ? 7.295 2.190 -27.207 1.00 45.31 86 THR A C 1
ATOM 636 O O . THR A 1 86 ? 6.263 1.538 -27.052 1.00 45.31 86 THR A O 1
ATOM 639 N N . PRO A 1 87 ? 7.290 3.345 -27.892 1.00 47.00 87 PRO A N 1
ATOM 640 C CA . PRO A 1 87 ? 6.108 3.805 -28.595 1.00 47.00 87 PRO A CA 1
ATOM 641 C C . PRO A 1 87 ? 5.940 2.940 -29.850 1.00 47.00 87 PRO A C 1
ATOM 643 O O . PRO A 1 87 ? 6.453 3.251 -30.922 1.00 47.00 87 PRO A O 1
ATOM 646 N N . ARG A 1 88 ? 5.234 1.813 -29.731 1.00 51.62 88 ARG A N 1
ATOM 647 C CA . ARG A 1 88 ? 4.601 1.158 -30.885 1.00 51.62 88 ARG A CA 1
ATOM 648 C C . ARG A 1 88 ? 3.131 1.564 -30.907 1.00 51.62 88 ARG A C 1
ATOM 650 O O . ARG A 1 88 ? 2.544 1.819 -29.863 1.00 51.62 88 ARG A O 1
ATOM 657 N N . ARG A 1 89 ? 2.538 1.617 -32.105 1.00 57.06 89 ARG A N 1
ATOM 658 C CA . ARG A 1 89 ? 1.202 2.167 -32.446 1.00 57.06 89 ARG A CA 1
ATOM 659 C C . ARG A 1 89 ? -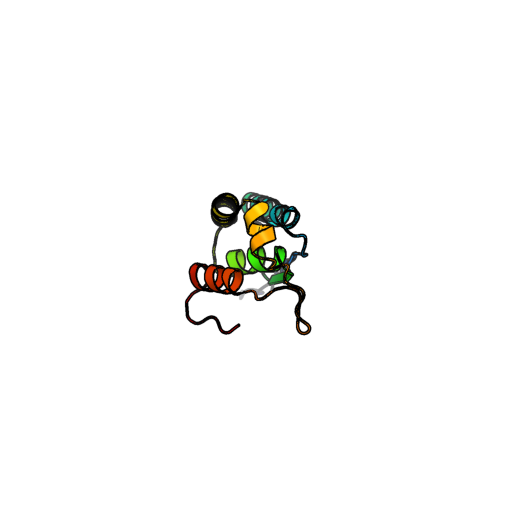0.022 1.617 -31.656 1.00 57.06 89 ARG A C 1
ATOM 661 O O . ARG A 1 89 ? -1.146 1.854 -32.077 1.00 57.06 89 ARG A O 1
ATOM 668 N N . ARG A 1 90 ? 0.157 0.872 -30.555 1.00 56.88 90 ARG A N 1
ATOM 669 C CA . ARG A 1 90 ? -0.896 0.242 -29.732 1.00 56.88 90 ARG A CA 1
ATOM 670 C C . ARG A 1 90 ? -0.794 0.486 -28.210 1.00 56.88 90 ARG A C 1
ATOM 672 O O . ARG A 1 90 ? -1.638 -0.033 -27.493 1.00 56.88 90 ARG A O 1
ATOM 679 N N . GLY A 1 91 ? 0.179 1.249 -27.695 1.00 56.06 91 GLY A N 1
ATOM 680 C CA . GLY A 1 91 ? 0.239 1.582 -26.258 1.00 56.06 91 GLY A CA 1
ATOM 681 C C . GLY A 1 91 ? 1.626 1.992 -25.754 1.00 56.06 91 GLY A C 1
ATOM 682 O O . GLY A 1 91 ? 2.614 1.844 -26.467 1.00 56.06 91 GLY A O 1
ATOM 683 N N . LEU A 1 92 ? 1.685 2.520 -24.525 1.00 51.88 92 LEU A N 1
ATOM 684 C CA . LEU A 1 92 ? 2.903 3.056 -23.894 1.00 51.88 92 LEU A CA 1
ATOM 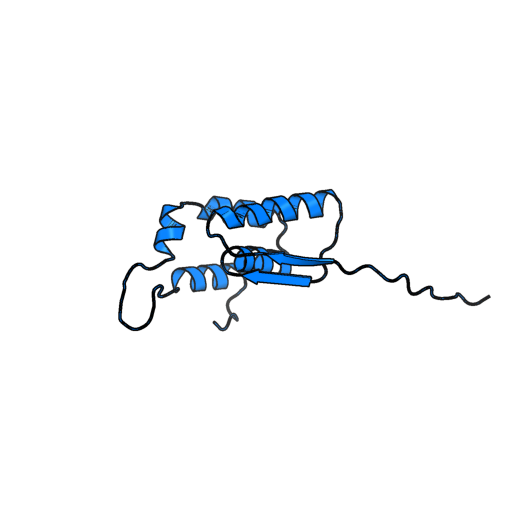685 C C . LEU A 1 92 ? 3.628 2.071 -22.949 1.00 51.88 92 LEU A C 1
ATOM 687 O O . LEU A 1 92 ? 4.682 2.442 -22.451 1.00 51.88 92 LEU A O 1
ATOM 691 N N . ILE A 1 93 ? 3.069 0.886 -22.640 1.00 57.75 93 ILE A N 1
ATOM 692 C CA . ILE A 1 93 ? 3.605 -0.093 -21.661 1.00 57.75 93 ILE A CA 1
ATOM 693 C C . ILE A 1 93 ? 3.140 -1.521 -22.039 1.00 57.75 93 ILE A C 1
ATOM 695 O O . ILE A 1 93 ? 1.948 -1.701 -22.283 1.00 57.75 93 ILE A O 1
ATOM 699 N N . VAL A 1 94 ? 4.023 -2.538 -22.060 1.00 62.38 94 VAL A N 1
ATOM 700 C CA . VAL A 1 94 ? 3.643 -3.960 -22.296 1.00 62.38 94 VAL A CA 1
ATOM 701 C C . VAL A 1 94 ? 3.166 -4.632 -21.000 1.00 62.38 94 VAL A C 1
ATOM 703 O O . VAL A 1 94 ? 2.312 -5.513 -21.019 1.00 62.38 94 VAL A O 1
ATOM 706 N N . GLY A 1 95 ? 3.669 -4.186 -19.844 1.00 66.56 95 GLY A N 1
ATOM 707 C CA . GLY A 1 95 ? 3.097 -4.494 -18.525 1.00 66.56 95 GLY A CA 1
ATOM 708 C C . GLY A 1 95 ? 3.427 -5.887 -17.978 1.00 66.56 95 GLY A C 1
ATOM 709 O O . GLY A 1 95 ? 2.976 -6.236 -16.889 1.00 66.56 95 GLY A O 1
ATOM 710 N N . GLN A 1 96 ? 4.244 -6.679 -18.679 1.00 68.50 96 GLN A N 1
ATOM 711 C CA . GLN A 1 96 ? 4.541 -8.070 -18.314 1.00 68.50 96 GLN A CA 1
ATOM 712 C C . GLN A 1 96 ? 5.242 -8.204 -16.953 1.00 68.50 96 GLN A C 1
ATOM 714 O O . GLN A 1 96 ? 4.923 -9.088 -16.164 1.00 68.50 96 GLN A O 1
ATOM 719 N N . ARG A 1 97 ? 6.178 -7.299 -16.643 1.00 65.88 97 ARG A N 1
ATOM 720 C CA . ARG A 1 97 ? 6.883 -7.291 -15.351 1.00 65.88 97 ARG A CA 1
ATOM 721 C C . ARG A 1 97 ? 5.946 -6.969 -14.184 1.00 65.88 97 ARG A C 1
ATOM 723 O O . ARG A 1 97 ? 6.061 -7.589 -13.133 1.00 65.88 97 ARG A O 1
ATOM 730 N N . LEU A 1 98 ? 4.998 -6.049 -14.389 1.00 70.06 98 LEU A N 1
ATOM 731 C CA . LEU A 1 98 ? 3.981 -5.723 -13.389 1.00 70.06 98 LEU A CA 1
ATOM 732 C C . LEU A 1 98 ? 3.060 -6.926 -13.159 1.00 70.06 98 LEU A C 1
ATOM 734 O O . LEU A 1 98 ? 2.830 -7.300 -12.016 1.00 70.06 98 LEU A O 1
ATOM 738 N N . ARG A 1 99 ? 2.608 -7.578 -14.238 1.00 72.88 99 ARG A N 1
ATOM 739 C CA . ARG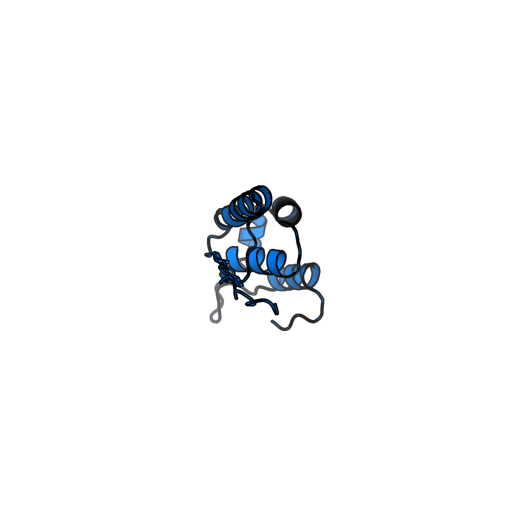 A 1 99 ? 1.794 -8.803 -14.164 1.00 72.88 99 ARG A CA 1
ATOM 740 C C . ARG A 1 99 ? 2.500 -9.915 -13.384 1.00 72.88 99 ARG A C 1
ATOM 742 O O . ARG A 1 99 ? 1.881 -10.530 -12.527 1.00 72.88 99 ARG A O 1
ATOM 749 N N . ASN A 1 100 ? 3.797 -10.127 -13.614 1.00 75.00 100 ASN A N 1
ATOM 750 C CA . ASN A 1 100 ? 4.567 -11.148 -12.897 1.00 75.00 100 ASN A CA 1
ATOM 751 C C . ASN A 1 100 ? 4.709 -10.840 -11.398 1.00 75.00 100 ASN A C 1
ATOM 753 O O . ASN A 1 100 ? 4.584 -11.749 -10.581 1.00 75.00 100 ASN A O 1
ATOM 757 N N . LEU A 1 101 ? 4.950 -9.574 -11.034 1.00 73.25 101 LEU A N 1
ATOM 758 C CA . LEU A 1 101 ? 5.011 -9.154 -9.630 1.00 73.25 101 LEU A CA 1
ATOM 759 C C . LEU A 1 101 ? 3.656 -9.354 -8.942 1.00 73.25 101 LEU A C 1
ATOM 761 O O . LEU A 1 101 ? 3.594 -9.909 -7.849 1.00 73.25 101 LEU A O 1
ATOM 765 N N . LEU A 1 102 ? 2.567 -8.954 -9.603 1.00 74.19 102 LEU A N 1
ATOM 766 C CA . LEU A 1 102 ? 1.216 -9.146 -9.080 1.00 74.19 102 LEU A CA 1
ATOM 767 C C . LEU A 1 102 ? 0.882 -10.637 -8.923 1.00 74.19 102 LEU A C 1
ATOM 769 O O . LEU A 1 102 ? 0.389 -11.030 -7.875 1.00 74.19 102 LEU A O 1
ATOM 773 N N . ALA A 1 103 ? 1.228 -11.485 -9.893 1.00 78.75 103 ALA A N 1
ATOM 774 C CA . ALA A 1 103 ? 1.033 -12.931 -9.787 1.00 78.75 103 ALA A CA 1
ATOM 775 C C . ALA A 1 103 ? 1.841 -13.567 -8.638 1.00 78.75 103 ALA A C 1
ATOM 777 O O . ALA A 1 103 ? 1.378 -14.524 -8.019 1.00 78.75 103 ALA A O 1
ATOM 778 N N . GLN A 1 104 ? 3.035 -13.047 -8.326 1.00 79.31 104 GLN A N 1
ATOM 779 C CA . GLN A 1 104 ? 3.830 -13.515 -7.183 1.00 79.31 104 GLN A CA 1
ATOM 780 C C . GLN A 1 104 ? 3.239 -13.099 -5.834 1.00 79.31 104 GLN A C 1
ATOM 782 O O . GLN A 1 104 ? 3.294 -13.884 -4.892 1.00 79.31 104 GLN A O 1
ATOM 787 N N . LEU A 1 105 ? 2.710 -11.877 -5.734 1.00 74.12 105 LEU A N 1
ATOM 788 C CA . LEU A 1 105 ? 2.222 -11.319 -4.470 1.00 74.12 105 LEU A CA 1
ATOM 789 C C . LEU A 1 105 ? 0.765 -11.688 -4.167 1.00 74.12 105 LEU A C 1
ATOM 791 O O . LEU A 1 105 ? 0.394 -11.802 -3.007 1.00 74.12 105 LEU A O 1
ATOM 795 N N . ILE A 1 106 ? -0.059 -11.850 -5.203 1.00 77.00 106 ILE A N 1
ATOM 796 C CA . ILE A 1 106 ? -1.511 -12.043 -5.078 1.00 77.00 106 ILE A CA 1
ATOM 797 C C . ILE A 1 106 ? -1.901 -13.509 -5.329 1.00 77.00 106 ILE A C 1
ATOM 799 O O . ILE A 1 106 ? -2.887 -13.984 -4.776 1.00 77.00 106 ILE A O 1
ATOM 803 N N . GLY A 1 107 ? -1.122 -14.250 -6.125 1.00 71.69 107 GLY A N 1
ATOM 804 C CA . GLY A 1 107 ? -1.387 -15.650 -6.465 1.00 71.69 107 GLY A CA 1
ATOM 805 C C . GLY A 1 107 ? -1.583 -15.892 -7.965 1.00 71.69 107 GLY A C 1
ATOM 806 O O . GLY A 1 107 ? -1.808 -14.970 -8.755 1.00 71.69 107 GLY A O 1
ATOM 807 N N . LYS A 1 108 ? -1.476 -17.166 -8.368 1.00 61.34 108 LYS A N 1
ATOM 808 C CA . LYS A 1 108 ? -1.447 -17.596 -9.780 1.00 61.34 108 LYS A CA 1
ATOM 809 C C . LYS A 1 108 ? -2.804 -17.544 -10.493 1.00 61.34 108 LYS A C 1
ATOM 811 O O . LYS A 1 108 ? -2.809 -17.509 -11.717 1.00 61.34 108 LYS A O 1
ATOM 816 N N . ASP A 1 109 ? -3.914 -17.463 -9.761 1.00 62.84 109 ASP A N 1
ATOM 817 C CA . ASP A 1 109 ? -5.277 -17.399 -10.322 1.00 62.84 109 ASP A CA 1
ATOM 818 C C . ASP A 1 109 ? -5.705 -15.969 -10.703 1.00 62.84 109 ASP A C 1
ATOM 820 O O . ASP A 1 109 ? -6.888 -15.642 -10.810 1.00 62.84 109 ASP A O 1
ATOM 824 N N . THR A 1 110 ? -4.739 -15.072 -10.897 1.00 63.31 110 THR A N 1
ATOM 825 C CA . THR A 1 110 ? -5.000 -13.684 -11.264 1.00 63.31 110 THR A CA 1
ATOM 826 C C . THR A 1 110 ? -5.191 -13.553 -12.778 1.00 63.31 110 THR A C 1
ATOM 828 O O . THR A 1 110 ? -4.260 -13.717 -13.565 1.00 63.31 110 THR A O 1
ATOM 831 N N . THR A 1 111 ? -6.424 -13.253 -13.203 1.00 58.00 111 THR A N 1
ATOM 832 C CA . THR A 1 111 ? -6.752 -12.991 -14.615 1.00 58.00 111 THR A CA 1
ATOM 833 C C . THR A 1 111 ? -6.603 -11.486 -14.874 1.00 58.00 111 THR A C 1
ATOM 835 O O . THR A 1 111 ? -7.331 -10.695 -14.279 1.00 58.00 111 THR A O 1
ATOM 838 N N . PHE A 1 112 ? -5.650 -11.077 -15.720 1.00 58.94 112 PHE A N 1
ATOM 839 C CA . PHE A 1 112 ? -5.373 -9.674 -16.084 1.00 58.94 112 PHE A CA 1
ATOM 840 C C . PHE A 1 112 ? -5.397 -9.462 -17.598 1.00 58.94 112 PHE A C 1
ATOM 842 O O . PHE A 1 112 ? -5.030 -10.404 -18.333 1.00 58.94 112 PHE A O 1
#

Radius of gyration: 17.96 Å; chains: 1; bounding box: 51×27×62 Å

pLDDT: mean 77.35, std 18.01, range [40.31, 97.31]